Protein AF-A0A7D7VVB7-F1 (afdb_monomer_lite)

pLDDT: mean 91.41, std 10.93, range [46.09, 98.75]

Structure (mmCIF, N/CA/C/O backbone):
data_AF-A0A7D7VVB7-F1
#
_entry.id   AF-A0A7D7VVB7-F1
#
loop_
_atom_site.group_PDB
_atom_site.id
_atom_site.type_symbol
_atom_site.label_atom_id
_atom_site.label_alt_id
_atom_site.label_comp_id
_atom_site.label_asym_id
_atom_site.label_entity_id
_atom_site.label_seq_id
_atom_site.pdbx_PDB_ins_code
_atom_site.Cartn_x
_atom_site.Cartn_y
_atom_site.Cartn_z
_atom_site.occupancy
_atom_site.B_iso_or_equiv
_atom_site.auth_seq_id
_atom_site.auth_comp_id
_atom_site.auth_asym_id
_atom_site.auth_atom_id
_atom_site.pdbx_PDB_model_num
ATOM 1 N N . MET A 1 1 ? -3.745 8.005 36.962 1.00 53.28 1 MET A N 1
ATOM 2 C CA . MET A 1 1 ? -2.616 7.339 36.258 1.00 53.28 1 MET A CA 1
ATOM 3 C C . MET A 1 1 ? -3.064 6.258 35.259 1.00 53.28 1 MET A C 1
ATOM 5 O O . MET A 1 1 ? -2.222 5.737 34.542 1.00 53.28 1 MET A O 1
ATOM 9 N N . THR A 1 2 ? -4.359 5.942 35.154 1.00 59.28 2 THR A N 1
ATOM 10 C CA . THR A 1 2 ? -4.907 4.835 34.345 1.00 59.28 2 THR A CA 1
ATOM 11 C C . THR A 1 2 ? -5.257 5.219 32.898 1.00 59.28 2 THR A C 1
ATOM 13 O O . THR A 1 2 ? -4.914 4.472 31.986 1.00 59.28 2 THR A O 1
ATOM 16 N N . GLU A 1 3 ? -5.827 6.404 32.654 1.00 59.34 3 GLU A N 1
ATOM 17 C CA . GLU A 1 3 ? -6.207 6.866 31.299 1.00 59.34 3 GLU A CA 1
ATOM 18 C C . GLU A 1 3 ? -5.008 7.004 30.350 1.00 59.34 3 GLU A C 1
ATOM 20 O O . GLU A 1 3 ? -5.042 6.532 29.216 1.00 59.34 3 GLU A O 1
ATOM 25 N N . ASN A 1 4 ? -3.896 7.570 30.830 1.00 61.56 4 ASN A N 1
ATOM 26 C CA . ASN A 1 4 ? -2.711 7.800 29.997 1.00 61.56 4 ASN A CA 1
ATOM 27 C C . ASN A 1 4 ? -2.008 6.486 29.587 1.00 61.56 4 ASN A C 1
ATOM 29 O O . ASN A 1 4 ? -1.392 6.398 28.527 1.00 61.56 4 ASN A O 1
ATOM 33 N N . SER A 1 5 ? -2.133 5.439 30.412 1.00 65.69 5 SER A N 1
ATOM 34 C CA . SER A 1 5 ? -1.621 4.098 30.101 1.00 65.69 5 SER A CA 1
ATOM 35 C C . SER A 1 5 ? -2.517 3.377 29.086 1.00 65.69 5 SER A C 1
ATOM 37 O O . SER A 1 5 ? -2.023 2.750 28.145 1.00 65.69 5 SER A O 1
ATOM 39 N N . HIS A 1 6 ? -3.839 3.531 29.213 1.00 68.94 6 HIS A N 1
ATOM 40 C CA . HIS A 1 6 ? -4.804 2.934 28.291 1.00 68.94 6 HIS A CA 1
ATOM 41 C C . HIS A 1 6 ? -4.711 3.547 26.883 1.00 68.94 6 HIS A C 1
ATOM 43 O O . HIS A 1 6 ? -4.604 2.810 25.902 1.00 68.94 6 HIS A O 1
ATOM 49 N N . HIS A 1 7 ? -4.604 4.879 26.775 1.00 67.56 7 HIS A N 1
ATOM 50 C CA . HIS A 1 7 ? -4.405 5.568 25.491 1.00 67.56 7 HIS A CA 1
ATOM 51 C C . HIS A 1 7 ? -3.078 5.218 24.807 1.00 67.56 7 HIS A C 1
ATOM 53 O O . HIS A 1 7 ? -3.012 5.090 23.582 1.00 67.56 7 HIS A O 1
ATOM 59 N N . LYS A 1 8 ? -2.010 5.026 25.584 1.00 73.38 8 LYS A N 1
ATOM 60 C CA . LYS A 1 8 ? -0.734 4.556 25.039 1.00 73.38 8 LYS A CA 1
ATOM 61 C C . LYS A 1 8 ? -0.852 3.124 24.506 1.00 73.38 8 LYS A C 1
ATOM 63 O O . LYS A 1 8 ? -0.312 2.820 23.450 1.00 73.38 8 LYS A O 1
ATOM 68 N N . THR A 1 9 ? -1.609 2.272 25.194 1.00 84.38 9 THR A N 1
ATOM 69 C CA . THR A 1 9 ? -1.797 0.864 24.817 1.00 84.38 9 THR A CA 1
ATOM 70 C C . THR A 1 9 ? -2.632 0.707 23.543 1.00 84.38 9 THR A C 1
ATOM 72 O O . THR A 1 9 ? -2.263 -0.083 22.672 1.00 84.38 9 THR A O 1
ATOM 75 N N . ILE A 1 10 ? -3.714 1.483 23.382 1.00 90.50 10 ILE A N 1
ATOM 76 C CA . ILE A 1 10 ? -4.514 1.458 22.146 1.00 90.50 10 ILE A CA 1
ATOM 77 C C . ILE A 1 10 ? -3.705 1.980 20.955 1.00 90.50 10 ILE A C 1
ATOM 79 O O . ILE A 1 10 ? -3.653 1.313 19.931 1.00 90.50 10 ILE A O 1
ATOM 83 N N . THR A 1 11 ? -2.977 3.088 21.119 1.00 92.25 11 THR A N 1
ATOM 84 C CA . THR A 1 11 ? -2.140 3.676 20.058 1.00 92.25 11 THR A CA 1
ATOM 85 C C . THR A 1 11 ? -1.122 2.666 19.516 1.00 92.25 11 THR A C 1
ATOM 87 O O . THR A 1 11 ? -1.020 2.460 18.309 1.00 92.25 11 THR A O 1
ATOM 90 N N . GLU A 1 12 ? -0.378 1.990 20.399 1.00 94.94 12 GLU A N 1
ATOM 91 C CA . GLU A 1 12 ? 0.604 0.983 19.970 1.00 94.94 12 GLU A CA 1
ATOM 92 C C . GLU A 1 12 ? -0.057 -0.251 19.342 1.00 94.94 12 GLU A C 1
ATOM 94 O O . GLU A 1 12 ? 0.468 -0.812 18.378 1.00 94.94 12 GLU A O 1
ATOM 99 N N . THR A 1 13 ? -1.242 -0.638 19.827 1.00 96.69 13 THR A N 1
ATOM 100 C CA . THR A 1 13 ? -2.033 -1.713 19.212 1.00 96.69 13 THR A CA 1
ATOM 101 C C . THR A 1 13 ? -2.423 -1.341 17.782 1.00 96.69 13 THR A C 1
ATOM 103 O O . THR A 1 13 ? -2.144 -2.106 16.865 1.00 96.69 13 THR A O 1
ATOM 106 N N . LEU A 1 14 ? -2.972 -0.145 17.556 1.00 97.88 14 LEU A N 1
ATOM 107 C CA . LEU A 1 14 ? -3.403 0.302 16.227 1.00 97.88 14 LEU A CA 1
ATOM 108 C C . LEU A 1 14 ? -2.236 0.442 15.240 1.00 97.88 14 LEU A C 1
ATOM 110 O O . LEU A 1 14 ? -2.396 0.112 14.067 1.00 97.88 14 LEU A O 1
ATOM 114 N N . LYS A 1 15 ? -1.043 0.852 15.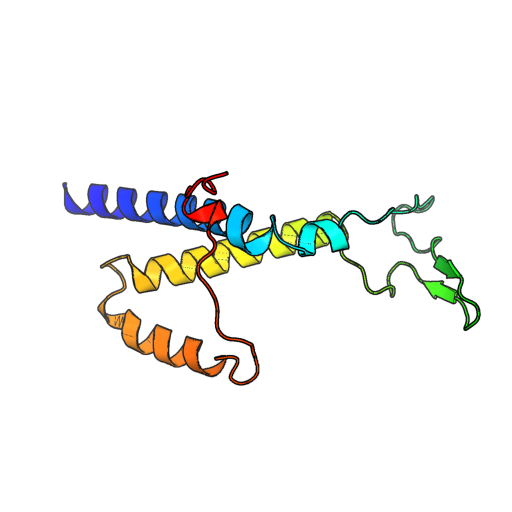695 1.00 98.06 15 LYS A N 1
ATOM 115 C CA . LYS A 1 15 ? 0.170 0.832 14.854 1.00 98.06 15 LYS A CA 1
ATOM 116 C C . LYS A 1 15 ? 0.513 -0.581 14.388 1.00 98.06 15 LYS A C 1
ATOM 118 O O . LYS A 1 15 ? 0.804 -0.790 13.211 1.00 98.06 15 LYS A O 1
ATOM 123 N N . ARG A 1 16 ? 0.486 -1.554 15.304 1.00 97.94 16 ARG A N 1
ATOM 124 C CA . ARG A 1 16 ? 0.755 -2.960 14.978 1.00 97.94 16 ARG A CA 1
ATOM 125 C C . ARG A 1 16 ? -0.289 -3.513 14.011 1.00 97.94 16 ARG A C 1
ATOM 127 O O . ARG A 1 16 ? 0.080 -4.192 13.053 1.00 97.94 16 ARG A O 1
ATOM 134 N N . GLU A 1 17 ? -1.564 -3.206 14.232 1.00 98.00 17 GLU A N 1
ATOM 135 C CA . GLU A 1 1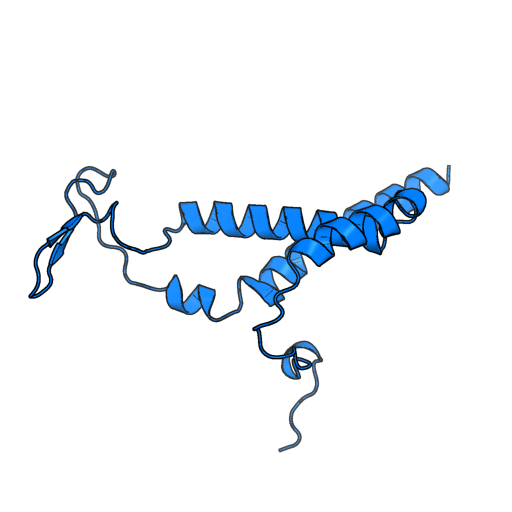7 ? -2.634 -3.629 13.327 1.00 98.00 17 GLU A CA 1
ATOM 136 C C . GLU A 1 17 ? -2.474 -2.996 11.939 1.00 98.00 17 GLU A C 1
ATOM 138 O O . GLU A 1 17 ? -2.575 -3.705 10.944 1.00 98.00 17 GLU A O 1
ATOM 143 N N . ALA A 1 18 ? -2.099 -1.715 11.838 1.00 98.62 18 ALA A N 1
ATOM 144 C CA . ALA A 1 18 ? -1.848 -1.067 10.549 1.00 98.62 18 ALA A CA 1
ATOM 145 C C . ALA A 1 18 ? -0.724 -1.746 9.754 1.00 98.62 18 ALA A C 1
ATOM 147 O O . ALA A 1 18 ? -0.869 -1.983 8.557 1.00 98.62 18 ALA A O 1
ATOM 148 N N . LEU A 1 19 ? 0.382 -2.099 10.419 1.00 98.50 19 LEU A N 1
ATOM 149 C CA . LEU A 1 19 ? 1.480 -2.844 9.794 1.00 98.50 19 LEU A CA 1
ATOM 150 C C . LEU A 1 19 ? 1.027 -4.238 9.346 1.00 98.50 19 LEU A C 1
ATOM 152 O O . LEU A 1 19 ? 1.352 -4.673 8.243 1.00 98.50 19 LEU A O 1
ATOM 156 N N . THR A 1 20 ? 0.240 -4.920 10.178 1.00 97.69 20 THR A N 1
ATOM 157 C CA . THR A 1 20 ? -0.293 -6.253 9.872 1.00 97.69 20 THR A CA 1
ATOM 158 C C . THR A 1 20 ? -1.250 -6.200 8.682 1.00 97.69 20 THR A C 1
ATOM 160 O O . THR A 1 20 ? -1.143 -7.023 7.773 1.00 97.69 20 THR A O 1
ATOM 163 N N . MET A 1 21 ? -2.136 -5.206 8.630 1.00 98.12 21 MET A N 1
ATOM 164 C CA . MET A 1 21 ? -3.039 -4.968 7.504 1.00 98.12 21 MET A CA 1
ATOM 165 C C . MET A 1 21 ? -2.282 -4.569 6.235 1.00 98.12 21 MET A C 1
ATOM 167 O O . MET A 1 21 ? -2.613 -5.064 5.166 1.00 98.12 21 MET A O 1
ATOM 171 N N . ALA A 1 22 ? -1.247 -3.728 6.324 1.00 98.25 22 ALA A N 1
ATOM 172 C CA . ALA A 1 22 ? -0.436 -3.360 5.162 1.00 98.25 22 ALA A CA 1
ATOM 173 C C . ALA A 1 22 ? 0.209 -4.598 4.524 1.00 98.25 22 ALA A C 1
ATOM 175 O O . ALA A 1 22 ? 0.204 -4.744 3.303 1.00 98.25 22 ALA A O 1
ATOM 176 N N . VAL A 1 23 ? 0.711 -5.525 5.345 1.00 96.69 23 VAL A N 1
ATOM 177 C CA . VAL A 1 23 ? 1.269 -6.783 4.842 1.00 96.69 23 VAL A CA 1
ATOM 178 C C . VAL A 1 23 ? 0.177 -7.681 4.258 1.00 96.69 23 VAL A C 1
ATOM 180 O O . VAL A 1 23 ? 0.284 -8.086 3.108 1.00 96.69 23 VAL A O 1
ATOM 183 N N . ASN A 1 24 ? -0.883 -7.980 5.011 1.00 95.94 24 ASN A N 1
ATOM 184 C CA . ASN A 1 24 ? -1.873 -8.981 4.599 1.00 95.94 24 ASN A CA 1
ATOM 185 C C . ASN A 1 24 ? -2.816 -8.498 3.490 1.00 95.94 24 ASN A C 1
ATOM 187 O O . ASN A 1 24 ? -3.160 -9.273 2.608 1.00 95.94 24 ASN A O 1
ATOM 191 N N . CYS A 1 25 ? -3.230 -7.232 3.526 1.00 96.69 25 CYS A N 1
ATOM 192 C CA . CYS A 1 25 ? -4.260 -6.696 2.634 1.00 96.69 25 CYS A CA 1
ATOM 193 C C . CYS A 1 25 ? -3.690 -5.928 1.437 1.00 96.69 25 CYS A C 1
ATOM 195 O O . CYS A 1 25 ? -4.447 -5.599 0.529 1.00 96.69 25 CYS A O 1
ATOM 197 N N . VAL A 1 26 ? -2.393 -5.597 1.442 1.00 96.56 26 VAL A N 1
ATOM 198 C CA . VAL A 1 26 ? -1.761 -4.858 0.339 1.00 96.56 26 VAL A CA 1
ATOM 199 C C . VAL A 1 26 ? -0.539 -5.590 -0.186 1.00 96.56 26 VAL A C 1
ATOM 201 O O . VAL A 1 26 ? -0.546 -5.982 -1.346 1.00 96.56 26 VAL A O 1
ATOM 204 N N . ARG A 1 27 ? 0.492 -5.820 0.634 1.00 95.06 27 ARG A N 1
ATOM 205 C CA . ARG A 1 27 ? 1.738 -6.441 0.159 1.00 95.06 27 ARG A CA 1
ATOM 206 C C . ARG A 1 27 ? 1.522 -7.868 -0.347 1.00 95.06 27 ARG A C 1
ATOM 208 O O . ARG A 1 27 ? 1.962 -8.182 -1.443 1.00 95.06 27 ARG A O 1
ATOM 215 N N . ASN A 1 28 ? 0.797 -8.690 0.407 1.00 94.25 28 ASN A N 1
ATOM 216 C CA . ASN A 1 28 ? 0.486 -10.084 0.076 1.00 94.25 28 ASN A CA 1
ATOM 217 C C . ASN A 1 28 ? -0.706 -10.193 -0.889 1.00 94.25 28 ASN A C 1
ATOM 219 O O . ASN A 1 28 ? -1.609 -11.007 -0.705 1.00 94.25 28 ASN A O 1
ATOM 223 N N . THR A 1 29 ? -0.722 -9.344 -1.910 1.00 94.62 29 THR A N 1
ATOM 224 C CA . THR A 1 29 ? -1.696 -9.380 -3.003 1.00 94.62 29 THR A CA 1
ATOM 225 C C . THR A 1 29 ? -0.954 -9.505 -4.332 1.00 94.62 29 THR A C 1
ATOM 227 O O . THR A 1 29 ? 0.271 -9.629 -4.359 1.00 94.62 29 THR A O 1
ATOM 230 N N . VAL A 1 30 ? -1.674 -9.403 -5.451 1.00 93.75 30 VAL A N 1
ATOM 231 C CA . VAL A 1 30 ? -1.102 -9.412 -6.811 1.00 93.75 30 VAL A CA 1
ATOM 232 C C . VAL A 1 30 ? 0.007 -8.370 -7.036 1.00 93.75 30 VAL A C 1
ATOM 234 O O . VAL A 1 30 ? 0.779 -8.492 -7.982 1.00 93.75 30 VAL A O 1
ATOM 237 N N . ILE A 1 31 ? 0.130 -7.353 -6.172 1.00 94.62 31 ILE A N 1
ATOM 238 C CA . ILE A 1 31 ? 1.226 -6.379 -6.243 1.00 94.62 31 ILE A CA 1
ATOM 239 C C . ILE A 1 31 ? 2.607 -7.023 -6.041 1.00 94.62 31 ILE A C 1
ATOM 241 O O . ILE A 1 31 ? 3.581 -6.534 -6.611 1.00 94.62 31 ILE A O 1
ATOM 245 N N . GLU A 1 32 ? 2.707 -8.108 -5.261 1.00 92.12 32 GLU A N 1
ATOM 246 C CA . GLU A 1 32 ? 3.959 -8.859 -5.109 1.00 92.12 32 GLU A CA 1
ATOM 247 C C . GLU A 1 32 ? 4.369 -9.468 -6.449 1.00 92.12 32 GLU A C 1
ATOM 249 O O . GLU A 1 32 ? 5.515 -9.313 -6.861 1.00 92.12 32 GLU A O 1
ATOM 254 N N . ASP A 1 33 ? 3.421 -10.073 -7.168 1.00 92.00 33 ASP A N 1
ATOM 255 C CA . ASP A 1 33 ? 3.673 -10.700 -8.467 1.00 92.00 33 ASP A CA 1
ATOM 256 C C . ASP A 1 33 ? 4.103 -9.664 -9.512 1.00 92.00 33 ASP A C 1
ATOM 258 O O . ASP A 1 33 ? 5.029 -9.901 -10.289 1.00 92.00 33 ASP A O 1
ATOM 262 N N . TYR A 1 34 ? 3.483 -8.480 -9.502 1.00 90.88 34 TYR A N 1
ATOM 263 C CA . TYR A 1 34 ? 3.876 -7.373 -10.380 1.00 90.88 34 TYR A CA 1
ATOM 264 C C . TYR A 1 34 ? 5.267 -6.820 -10.045 1.00 90.88 34 TYR A C 1
ATOM 266 O O . TYR A 1 34 ? 5.986 -6.363 -10.933 1.00 90.88 34 TYR A O 1
ATOM 274 N N . HIS A 1 35 ? 5.659 -6.873 -8.773 1.00 90.62 35 HIS A N 1
ATOM 275 C CA . HIS A 1 35 ? 6.961 -6.419 -8.295 1.00 90.62 35 HIS A CA 1
ATOM 276 C C . HIS A 1 35 ? 8.069 -7.474 -8.452 1.00 90.62 35 HIS A C 1
ATOM 278 O O . HIS A 1 35 ? 9.235 -7.114 -8.577 1.00 90.62 35 HIS A O 1
ATOM 284 N N . ALA A 1 36 ? 7.733 -8.765 -8.508 1.00 87.44 36 ALA A N 1
ATOM 285 C CA . ALA A 1 36 ? 8.672 -9.889 -8.611 1.00 87.44 36 ALA A CA 1
ATOM 286 C C . ALA A 1 36 ? 9.369 -10.029 -9.987 1.00 87.44 36 ALA A C 1
ATOM 288 O O . ALA A 1 36 ? 9.995 -11.053 -10.281 1.00 87.44 36 ALA A O 1
ATOM 289 N N . GLY A 1 37 ? 9.274 -9.014 -10.850 1.00 83.69 37 GLY A N 1
ATOM 290 C CA . GLY A 1 37 ? 9.943 -8.977 -12.147 1.00 83.69 37 GLY A CA 1
ATOM 291 C C . GLY A 1 37 ? 11.474 -9.000 -12.045 1.00 83.69 37 GLY A C 1
ATOM 292 O O . GLY A 1 37 ? 12.074 -8.684 -11.019 1.00 83.69 37 GLY A O 1
ATOM 293 N N . ARG A 1 38 ? 12.147 -9.360 -13.145 1.00 86.19 38 ARG A N 1
ATOM 294 C CA . ARG A 1 38 ? 13.617 -9.304 -13.214 1.00 86.19 38 ARG A CA 1
ATOM 295 C C . ARG A 1 38 ? 14.083 -7.857 -13.342 1.00 86.19 38 ARG A C 1
ATOM 297 O O . ARG A 1 38 ? 13.735 -7.183 -14.309 1.00 86.19 38 ARG A O 1
ATOM 304 N N . VAL A 1 39 ? 14.933 -7.425 -12.416 1.00 89.19 39 VAL A N 1
ATOM 305 C CA . VAL A 1 39 ? 15.595 -6.117 -12.464 1.00 89.19 39 VAL A CA 1
ATOM 306 C C . VAL A 1 39 ? 16.977 -6.283 -13.120 1.00 89.19 39 VAL A C 1
ATOM 308 O O . VAL A 1 39 ? 17.764 -7.117 -12.667 1.00 89.19 39 VAL A O 1
ATOM 311 N N . PRO A 1 40 ? 17.285 -5.556 -14.209 1.00 92.38 40 PRO A N 1
ATOM 312 C CA . PRO A 1 40 ? 18.593 -5.588 -14.856 1.00 92.38 40 PRO A CA 1
ATOM 313 C C . PRO A 1 40 ? 19.666 -4.951 -13.965 1.00 92.38 40 PRO A C 1
ATOM 315 O O . PRO A 1 40 ? 19.367 -4.196 -13.047 1.00 92.38 40 PRO A O 1
ATOM 318 N N . GLN A 1 41 ? 20.935 -5.222 -14.258 1.00 92.88 41 GLN A N 1
ATOM 319 C CA . GLN A 1 41 ? 22.047 -4.515 -13.625 1.00 92.88 41 GLN A CA 1
ATOM 320 C C . GLN A 1 41 ? 22.411 -3.272 -14.443 1.00 92.88 41 GLN A C 1
ATOM 322 O O . GLN A 1 41 ? 22.421 -3.318 -15.671 1.00 92.88 41 GLN A O 1
ATOM 327 N N . SER A 1 42 ? 22.740 -2.185 -13.749 1.00 94.94 42 SER A N 1
ATOM 328 C CA . SER A 1 42 ? 23.267 -0.950 -14.333 1.00 94.94 42 SER A CA 1
ATOM 329 C C . SER A 1 42 ? 24.745 -0.810 -13.982 1.00 94.94 42 SER A C 1
ATOM 331 O O . SER A 1 42 ? 25.140 -1.053 -12.839 1.00 94.94 42 SER A O 1
ATOM 333 N N . LYS A 1 43 ? 25.571 -0.411 -14.953 1.00 96.50 43 LYS A N 1
ATOM 334 C CA . LYS A 1 43 ? 26.992 -0.121 -14.733 1.00 96.50 43 LYS A CA 1
ATOM 335 C C . LYS A 1 43 ? 27.191 1.257 -14.102 1.00 96.50 43 LYS A C 1
ATOM 337 O O . LYS A 1 43 ? 28.142 1.435 -13.345 1.00 96.50 43 LYS A O 1
ATOM 342 N N . THR A 1 44 ? 26.326 2.221 -14.411 1.00 96.56 44 THR A N 1
ATOM 343 C CA . THR A 1 44 ? 26.360 3.576 -13.830 1.00 96.56 44 THR A CA 1
ATOM 344 C C . THR A 1 44 ? 25.710 3.638 -12.447 1.00 96.56 44 THR A C 1
ATOM 346 O O . THR A 1 44 ? 26.020 4.530 -11.663 1.00 96.56 44 THR A O 1
ATOM 349 N N . GLY A 1 45 ? 24.823 2.691 -12.133 1.00 92.75 45 GLY A N 1
ATOM 350 C CA . GLY A 1 45 ? 24.076 2.609 -10.874 1.00 92.75 45 GLY A CA 1
ATOM 351 C C . GLY A 1 45 ? 22.807 3.468 -10.842 1.00 92.75 45 GLY A C 1
ATOM 352 O O . GLY A 1 45 ? 21.916 3.198 -10.042 1.00 92.75 45 GLY A O 1
ATOM 353 N N . ASP A 1 46 ? 22.690 4.452 -11.736 1.00 93.12 46 ASP A N 1
ATOM 354 C CA . ASP A 1 46 ? 21.503 5.301 -11.922 1.00 93.12 46 ASP A CA 1
ATOM 355 C C . ASP A 1 46 ? 20.569 4.804 -13.041 1.00 93.12 46 ASP A C 1
ATOM 357 O O . ASP A 1 46 ? 19.557 5.441 -13.346 1.00 93.12 46 ASP A O 1
ATOM 361 N N . TYR A 1 47 ? 20.908 3.660 -13.649 1.00 94.38 47 TYR A N 1
ATOM 362 C CA . TYR A 1 47 ? 20.156 3.008 -14.720 1.00 94.38 47 TYR A CA 1
ATOM 363 C C . TYR A 1 47 ? 19.974 3.847 -15.993 1.00 94.38 47 TYR A C 1
ATOM 365 O O . TYR A 1 47 ? 19.183 3.476 -16.862 1.00 94.38 47 TYR A O 1
ATOM 373 N N . SER A 1 48 ? 20.732 4.935 -16.158 1.00 95.94 48 SER A N 1
ATOM 374 C CA . SER A 1 48 ? 20.764 5.703 -17.410 1.00 95.94 48 SER A CA 1
ATOM 375 C C . SER A 1 48 ? 21.320 4.894 -18.592 1.00 95.94 48 SER A C 1
ATOM 377 O O . SER A 1 48 ? 21.046 5.216 -19.746 1.00 95.94 48 SER A O 1
ATOM 379 N N . ASP A 1 49 ? 22.054 3.813 -18.313 1.00 96.81 49 ASP A N 1
ATOM 380 C CA . ASP A 1 49 ? 22.616 2.872 -19.285 1.00 96.81 49 ASP A CA 1
ATOM 381 C C . ASP A 1 49 ? 21.722 1.649 -19.574 1.00 96.81 49 ASP A C 1
ATOM 383 O O . ASP A 1 49 ? 22.113 0.762 -20.336 1.00 96.81 49 ASP A O 1
ATOM 387 N N . VAL A 1 50 ? 20.516 1.594 -18.999 1.00 97.25 50 VAL A N 1
ATOM 388 C CA . VAL A 1 50 ? 19.579 0.474 -19.147 1.00 97.25 50 VAL A CA 1
ATOM 389 C C . VAL A 1 50 ? 18.351 0.896 -19.953 1.00 97.25 50 VAL A C 1
ATOM 391 O O . VAL A 1 50 ? 17.766 1.959 -19.743 1.00 97.25 50 VAL A O 1
ATOM 394 N N . LYS A 1 51 ? 17.906 0.016 -20.854 1.00 97.25 51 LYS A N 1
ATOM 395 C CA . LYS A 1 51 ? 16.693 0.200 -21.657 1.00 97.25 51 LYS A CA 1
ATOM 396 C C . LYS A 1 51 ? 15.972 -1.116 -21.923 1.00 97.25 51 LYS A C 1
ATOM 398 O O . LYS A 1 51 ? 16.591 -2.179 -21.951 1.00 97.25 51 LYS A O 1
ATOM 403 N N . VAL A 1 52 ? 14.669 -1.026 -22.165 1.00 96.69 52 VAL A N 1
ATOM 404 C CA . VAL A 1 52 ? 13.859 -2.114 -22.721 1.00 96.69 52 VAL A CA 1
ATOM 405 C C . VAL A 1 52 ? 13.768 -1.918 -24.228 1.00 96.69 52 VAL A C 1
ATOM 407 O O . VAL A 1 52 ? 13.433 -0.831 -24.693 1.00 96.69 52 VAL A O 1
ATOM 410 N N . VAL A 1 53 ? 14.062 -2.968 -24.992 1.00 97.62 53 VAL A N 1
ATOM 411 C CA . VAL A 1 53 ? 13.939 -2.961 -26.454 1.00 97.62 53 VAL A CA 1
ATOM 412 C C . VAL A 1 53 ? 12.669 -3.704 -26.839 1.00 97.62 53 VAL A C 1
ATOM 414 O O . VAL A 1 53 ? 12.467 -4.853 -26.447 1.00 97.62 53 VAL A O 1
ATOM 417 N N . THR A 1 54 ? 11.819 -3.048 -27.619 1.00 96.94 54 THR A N 1
ATOM 418 C CA . THR A 1 54 ? 10.582 -3.615 -28.158 1.00 96.94 54 THR A CA 1
ATOM 419 C C . THR A 1 54 ? 10.578 -3.494 -29.685 1.00 96.94 54 THR A C 1
ATOM 421 O O . THR A 1 54 ? 11.341 -2.696 -30.235 1.00 96.94 54 THR A O 1
ATOM 424 N N . PRO A 1 55 ? 9.686 -4.203 -30.400 1.00 98.31 55 PRO A N 1
ATOM 425 C CA . PRO A 1 55 ? 9.487 -3.976 -31.834 1.00 98.31 55 PRO A CA 1
ATOM 426 C C . PRO A 1 55 ? 9.055 -2.546 -32.203 1.00 98.31 55 PRO A C 1
ATOM 428 O O . PRO A 1 55 ? 9.169 -2.163 -33.363 1.00 98.31 55 PRO A O 1
ATOM 431 N N . TYR A 1 56 ? 8.565 -1.760 -31.239 1.00 97.50 56 TYR A N 1
ATOM 432 C CA . TYR A 1 56 ? 8.091 -0.388 -31.441 1.00 97.50 56 TYR A CA 1
ATOM 433 C C . TYR A 1 56 ? 9.123 0.678 -31.046 1.00 97.50 56 TYR A C 1
ATOM 435 O O . TYR A 1 56 ? 8.839 1.867 -31.155 1.00 97.50 56 TYR A O 1
ATOM 443 N N . GLY A 1 57 ? 10.312 0.268 -30.593 1.00 97.50 57 GLY A N 1
ATOM 444 C CA . GLY A 1 57 ? 11.378 1.168 -30.164 1.00 97.50 57 GLY A CA 1
ATOM 445 C C . GLY A 1 57 ? 11.938 0.831 -28.786 1.00 97.50 57 GLY A C 1
ATOM 446 O O . GLY A 1 57 ? 11.628 -0.205 -28.186 1.00 97.50 57 GLY A O 1
ATOM 447 N N . GLU A 1 58 ? 12.793 1.725 -28.305 1.00 98.06 58 GLU A N 1
ATOM 448 C CA . GLU A 1 58 ? 13.481 1.614 -27.022 1.00 98.06 58 GLU A CA 1
ATOM 449 C C . GLU A 1 58 ? 12.789 2.478 -25.966 1.00 98.06 58 GLU A C 1
ATOM 451 O O . GLU A 1 58 ? 12.349 3.587 -26.260 1.00 98.06 58 GLU A O 1
ATOM 456 N N . ILE A 1 59 ? 12.719 1.976 -24.735 1.00 97.75 59 ILE A N 1
ATOM 457 C CA . ILE A 1 59 ? 12.189 2.700 -23.576 1.00 97.75 59 ILE A CA 1
ATOM 458 C C . ILE A 1 59 ? 13.296 2.750 -22.528 1.00 97.75 59 ILE A C 1
ATOM 460 O O . ILE A 1 59 ? 13.826 1.701 -22.142 1.00 97.75 59 ILE A O 1
ATOM 464 N N . ALA A 1 60 ? 13.660 3.945 -22.065 1.00 96.88 60 ALA A N 1
ATOM 465 C CA . ALA A 1 60 ? 14.640 4.092 -20.995 1.00 96.88 60 ALA A CA 1
ATOM 466 C C . ALA A 1 60 ? 14.134 3.413 -19.713 1.00 96.88 60 ALA A C 1
ATOM 468 O O . ALA A 1 60 ? 12.955 3.504 -19.371 1.00 96.88 60 ALA A O 1
ATOM 469 N N . TRP A 1 61 ? 15.016 2.750 -18.961 1.00 94.94 61 TRP A N 1
ATOM 470 C CA . TRP A 1 61 ? 14.615 2.027 -17.746 1.00 94.94 61 TRP A CA 1
ATOM 471 C C . TRP A 1 61 ? 13.944 2.915 -16.688 1.00 94.94 61 TRP A C 1
ATOM 473 O O . TRP A 1 61 ? 13.107 2.441 -15.918 1.00 94.94 61 TRP A O 1
ATOM 483 N N . ASN A 1 62 ? 14.305 4.198 -16.654 1.00 92.69 62 ASN A N 1
ATOM 484 C CA . ASN A 1 62 ? 13.747 5.191 -15.733 1.00 92.69 62 ASN A CA 1
ATOM 485 C C . ASN A 1 62 ? 12.395 5.76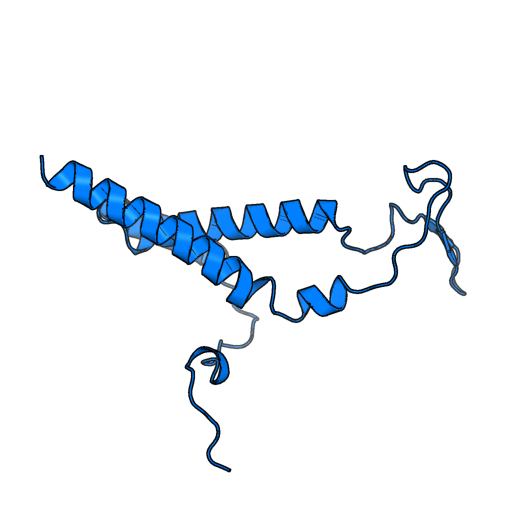4 -16.192 1.00 92.69 62 ASN A C 1
ATOM 487 O O . ASN A 1 62 ? 11.730 6.434 -15.412 1.00 92.69 62 ASN A O 1
ATOM 491 N N . GLU A 1 63 ? 11.979 5.476 -17.425 1.00 94.56 63 GLU A N 1
ATOM 492 C CA . GLU A 1 63 ? 10.671 5.849 -17.983 1.00 94.56 63 GLU A CA 1
ATOM 493 C C . GLU A 1 63 ? 9.734 4.638 -18.109 1.00 94.56 63 GLU A C 1
ATOM 495 O O . GLU A 1 63 ? 8.552 4.775 -18.425 1.00 94.56 63 GLU A O 1
ATOM 500 N N . LEU A 1 64 ? 10.255 3.432 -17.867 1.00 94.19 64 LEU A N 1
ATOM 501 C CA . LEU A 1 64 ? 9.482 2.201 -17.895 1.00 94.19 64 LEU A CA 1
ATOM 502 C C . LEU A 1 64 ? 8.448 2.198 -16.761 1.00 94.19 64 LEU A C 1
ATOM 504 O O . LEU A 1 64 ? 8.766 2.513 -15.616 1.00 94.19 64 LEU A O 1
ATOM 508 N N . SER A 1 65 ? 7.221 1.762 -17.053 1.00 92.25 65 SER A N 1
ATOM 509 C CA . SER A 1 65 ? 6.211 1.518 -16.021 1.00 92.25 65 SER A CA 1
ATOM 510 C C . SER A 1 65 ? 6.603 0.291 -15.188 1.00 92.25 65 SER A C 1
ATOM 512 O O . SER A 1 65 ? 6.404 -0.851 -15.599 1.00 92.25 65 SER A O 1
ATOM 514 N N . ARG A 1 66 ? 7.230 0.536 -14.035 1.00 90.75 66 ARG A N 1
ATOM 515 C CA . ARG A 1 66 ? 7.700 -0.474 -13.078 1.00 90.75 66 ARG A CA 1
ATOM 516 C C . ARG A 1 66 ? 7.655 0.084 -11.657 1.00 90.75 66 ARG A C 1
ATOM 518 O O . ARG A 1 66 ? 7.515 1.287 -11.467 1.00 90.75 66 ARG A O 1
ATOM 525 N N . ILE A 1 67 ? 7.852 -0.786 -10.672 1.00 92.12 67 ILE A N 1
ATOM 526 C CA . ILE A 1 67 ? 8.059 -0.403 -9.274 1.00 92.12 67 ILE A CA 1
ATOM 527 C C . ILE A 1 67 ? 9.378 -1.035 -8.826 1.00 92.12 67 ILE A C 1
ATOM 529 O O . ILE A 1 67 ? 9.510 -2.254 -8.854 1.00 92.12 67 ILE A O 1
ATOM 533 N N . SER A 1 68 ? 10.370 -0.224 -8.467 1.00 89.75 68 SER A N 1
ATOM 534 C CA . SER A 1 68 ? 11.619 -0.698 -7.852 1.00 89.75 68 SER A CA 1
ATOM 535 C C . SER A 1 68 ? 11.443 -1.035 -6.373 1.00 89.75 68 SER A C 1
ATOM 537 O O . SER A 1 68 ? 10.508 -0.568 -5.726 1.00 89.75 68 SER A O 1
ATOM 539 N N . ASP A 1 69 ? 12.418 -1.741 -5.797 1.00 90.88 69 ASP A N 1
ATOM 540 C CA . ASP A 1 69 ? 12.458 -2.031 -4.360 1.00 90.88 69 ASP A CA 1
ATOM 541 C C . ASP A 1 69 ? 12.372 -0.772 -3.482 1.00 90.88 69 ASP A C 1
ATOM 543 O O . ASP A 1 69 ? 11.757 -0.790 -2.414 1.00 90.88 69 ASP A O 1
ATOM 547 N N . SER A 1 70 ? 13.011 0.332 -3.886 1.00 91.69 70 SER A N 1
ATOM 548 C CA . SER A 1 70 ? 12.964 1.590 -3.133 1.00 91.69 70 SER A CA 1
ATOM 549 C C . SER A 1 70 ? 11.588 2.245 -3.224 1.00 91.69 70 SER A C 1
ATOM 551 O O . SER A 1 70 ? 11.040 2.637 -2.195 1.00 91.69 70 SER A O 1
ATOM 553 N N . GLU A 1 71 ? 11.001 2.306 -4.420 1.00 93.31 71 GLU A N 1
ATOM 554 C CA . GLU A 1 71 ? 9.639 2.816 -4.635 1.00 93.31 71 GLU A CA 1
ATOM 555 C C . GLU A 1 71 ? 8.612 1.975 -3.873 1.00 93.31 71 GLU A C 1
ATOM 557 O O . GLU A 1 71 ? 7.723 2.508 -3.213 1.00 93.31 71 GLU A O 1
ATOM 562 N N . MET A 1 72 ? 8.793 0.659 -3.862 1.00 95.44 72 MET A N 1
ATOM 563 C CA . MET A 1 72 ? 7.944 -0.272 -3.141 1.00 95.44 72 MET A CA 1
ATOM 564 C C . MET A 1 72 ? 8.024 -0.100 -1.618 1.00 95.44 72 MET A C 1
ATOM 566 O O . MET A 1 72 ? 7.013 -0.189 -0.920 1.00 95.44 72 MET A O 1
ATOM 570 N N . LYS A 1 73 ? 9.210 0.198 -1.071 1.00 95.94 73 LYS A N 1
ATOM 571 C CA . LYS A 1 73 ? 9.361 0.549 0.353 1.00 95.94 73 LYS A CA 1
ATOM 572 C C . LYS A 1 73 ? 8.613 1.835 0.701 1.00 95.94 73 LYS A C 1
ATOM 574 O O . LYS A 1 73 ? 7.957 1.880 1.741 1.00 95.94 73 LYS A O 1
ATOM 579 N N . VAL A 1 74 ? 8.695 2.853 -0.158 1.00 97.94 74 VAL A N 1
ATOM 580 C CA . VAL A 1 74 ? 7.956 4.114 0.015 1.00 97.94 74 VAL A CA 1
ATOM 581 C C . VAL A 1 74 ? 6.448 3.856 -0.040 1.00 97.94 74 VAL A C 1
ATOM 583 O 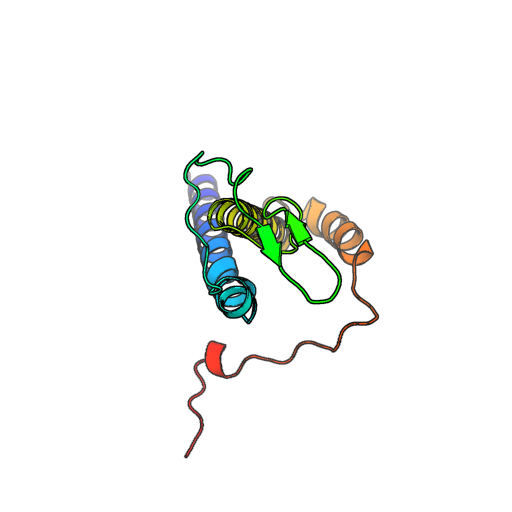O . VAL A 1 74 ? 5.733 4.270 0.871 1.00 97.94 74 VAL A O 1
ATOM 586 N N . PHE A 1 75 ? 5.986 3.087 -1.028 1.00 97.38 75 PHE A N 1
ATOM 587 C CA . PHE A 1 75 ? 4.587 2.681 -1.173 1.00 97.38 75 PHE A CA 1
ATOM 588 C C . PHE A 1 75 ? 4.059 1.953 0.074 1.00 97.38 75 PHE A C 1
ATOM 590 O O . PHE A 1 75 ? 3.060 2.373 0.657 1.00 97.38 75 PHE A O 1
ATOM 597 N N . ASN A 1 76 ? 4.755 0.911 0.546 1.00 97.50 76 ASN A N 1
ATOM 598 C CA . ASN A 1 76 ? 4.346 0.150 1.733 1.00 97.50 76 ASN A CA 1
ATOM 599 C C . ASN A 1 76 ? 4.284 1.029 2.992 1.00 97.50 76 ASN A C 1
ATOM 601 O O . ASN A 1 76 ? 3.389 0.863 3.824 1.00 97.50 76 ASN A O 1
ATOM 605 N N . LYS A 1 77 ? 5.226 1.971 3.139 1.00 98.25 77 LYS A N 1
ATOM 606 C CA . LYS A 1 77 ? 5.241 2.921 4.256 1.00 98.25 77 LYS A CA 1
ATOM 607 C C . LYS A 1 77 ? 4.032 3.854 4.207 1.00 98.25 77 LYS A C 1
ATOM 609 O O . LYS A 1 77 ? 3.356 4.011 5.221 1.00 98.25 77 LYS A O 1
ATOM 614 N N . GLU A 1 78 ? 3.732 4.425 3.045 1.00 98.69 78 GLU A N 1
ATOM 615 C CA . GLU A 1 78 ? 2.577 5.309 2.877 1.00 98.69 78 GLU A CA 1
ATOM 616 C C . GLU A 1 78 ? 1.253 4.572 3.128 1.00 98.69 78 GLU A C 1
ATOM 618 O O . GLU A 1 78 ? 0.369 5.096 3.808 1.00 98.69 78 GLU A O 1
ATOM 623 N N . VAL A 1 79 ? 1.129 3.333 2.646 1.00 98.56 79 VAL A N 1
ATOM 624 C CA . VAL A 1 79 ? -0.017 2.458 2.931 1.00 98.56 79 VAL A CA 1
ATOM 625 C C . VAL A 1 79 ? -0.178 2.242 4.435 1.00 98.56 79 VAL A C 1
ATOM 627 O O . VAL A 1 79 ? -1.272 2.444 4.960 1.00 98.56 79 VAL A O 1
ATOM 630 N N . ALA A 1 80 ? 0.893 1.871 5.143 1.00 98.56 80 ALA A N 1
ATOM 631 C CA . ALA A 1 80 ? 0.841 1.649 6.586 1.00 98.56 80 ALA A CA 1
ATOM 632 C C . ALA A 1 80 ? 0.436 2.920 7.352 1.00 98.56 80 ALA A C 1
ATOM 634 O O . ALA A 1 80 ? -0.389 2.846 8.260 1.00 98.56 80 ALA A O 1
ATOM 635 N N . ASP A 1 81 ? 0.952 4.087 6.960 1.00 98.75 81 ASP A N 1
ATOM 636 C CA . ASP A 1 81 ? 0.607 5.365 7.593 1.00 98.75 81 ASP A CA 1
ATOM 637 C C . ASP A 1 81 ? -0.854 5.760 7.343 1.00 98.75 81 ASP A C 1
ATOM 639 O O . ASP A 1 81 ? -1.546 6.227 8.255 1.00 98.75 81 ASP A O 1
ATOM 643 N N . LYS A 1 82 ? -1.365 5.521 6.130 1.00 98.38 82 LYS A N 1
ATOM 644 C CA . LYS A 1 82 ? -2.781 5.733 5.801 1.00 98.38 82 LYS A CA 1
ATOM 645 C C . LYS A 1 82 ? -3.684 4.783 6.585 1.00 98.38 82 LYS A C 1
ATOM 647 O O . LYS A 1 82 ? -4.637 5.250 7.204 1.00 98.38 82 LYS A O 1
ATOM 652 N N . LEU A 1 83 ? -3.373 3.486 6.624 1.00 98.50 83 LEU A N 1
ATOM 653 C CA . LEU A 1 83 ? -4.132 2.503 7.408 1.00 98.50 83 LEU A CA 1
ATOM 65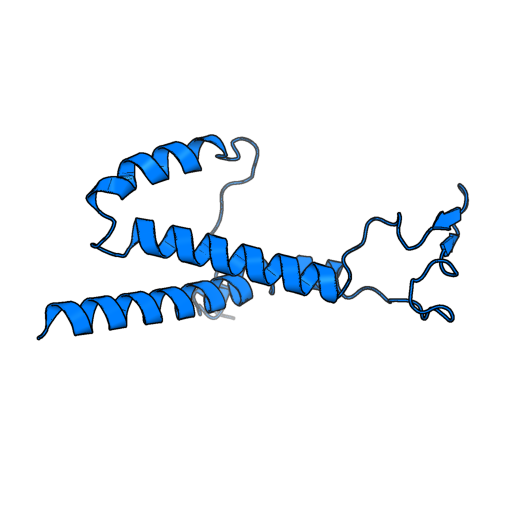4 C C . LEU A 1 83 ? -4.132 2.855 8.896 1.00 98.50 83 LEU A C 1
ATOM 656 O O . LEU A 1 83 ? -5.185 2.845 9.526 1.00 98.50 83 LEU A O 1
ATOM 660 N N . TYR A 1 84 ? -2.979 3.245 9.441 1.00 98.50 84 TYR A N 1
ATOM 661 C CA . TYR A 1 84 ? -2.868 3.698 10.823 1.00 98.50 84 TYR A CA 1
ATOM 662 C C . TYR A 1 84 ? -3.758 4.915 11.096 1.00 98.50 84 TYR A C 1
ATOM 664 O O . TYR A 1 84 ? -4.494 4.933 12.080 1.00 98.50 84 TYR A O 1
ATOM 672 N N . THR A 1 85 ? -3.765 5.892 10.187 1.00 97.94 85 THR A N 1
ATOM 673 C CA . THR A 1 85 ? -4.635 7.072 10.286 1.00 97.94 85 THR A CA 1
ATOM 674 C C . THR A 1 85 ? -6.112 6.676 10.293 1.00 97.94 85 THR A C 1
ATOM 676 O O . THR A 1 85 ? -6.862 7.143 11.146 1.00 97.94 85 THR A O 1
ATOM 679 N N . TYR A 1 86 ? -6.538 5.777 9.401 1.00 97.81 86 TYR A N 1
ATOM 680 C CA . TYR A 1 86 ? -7.912 5.266 9.404 1.00 97.81 86 TYR A CA 1
ATOM 681 C C . TYR A 1 86 ? -8.258 4.575 10.726 1.00 97.81 86 TYR A C 1
ATOM 683 O O . TYR A 1 86 ? -9.292 4.872 11.317 1.00 97.81 86 TYR A O 1
ATOM 691 N N . LEU A 1 87 ? -7.390 3.690 11.216 1.00 97.75 87 LEU A N 1
ATOM 692 C CA . LEU A 1 87 ? -7.613 2.964 12.464 1.00 97.75 87 LEU A CA 1
ATOM 693 C C . LEU A 1 87 ? -7.723 3.903 13.673 1.00 97.75 87 LEU A C 1
ATOM 695 O O . LEU A 1 87 ? -8.602 3.707 14.508 1.00 97.75 87 LEU A O 1
ATOM 699 N N . GLU A 1 88 ? -6.889 4.942 13.755 1.00 97.25 88 GLU A N 1
ATOM 700 C CA . GLU A 1 88 ? -6.967 5.958 14.813 1.00 97.25 88 GLU A CA 1
ATOM 701 C C . GLU A 1 88 ? -8.324 6.673 14.814 1.00 97.25 88 GLU A C 1
ATOM 703 O O . GLU A 1 88 ? -8.979 6.747 15.850 1.00 97.25 88 GLU A O 1
ATOM 708 N N . PHE A 1 89 ? -8.797 7.148 13.660 1.00 97.31 89 PHE A N 1
ATOM 709 C CA . PHE A 1 89 ? -10.080 7.859 13.582 1.00 97.31 89 PHE A CA 1
ATOM 710 C C . PHE A 1 89 ? -11.301 6.942 13.742 1.00 97.31 89 PHE A C 1
ATOM 712 O O . PHE A 1 89 ? -12.360 7.395 14.181 1.00 97.31 89 PHE A O 1
ATOM 719 N N . LEU A 1 90 ? -11.183 5.661 13.389 1.00 96.00 90 LEU A N 1
ATOM 720 C CA . LEU A 1 90 ? -12.278 4.702 13.518 1.00 96.00 90 LEU A CA 1
ATOM 721 C C . LEU A 1 90 ? -12.393 4.109 14.924 1.00 96.00 90 LEU A C 1
ATOM 723 O O . LEU A 1 90 ? -13.507 3.866 15.380 1.00 96.00 90 LEU A O 1
ATOM 727 N N . LEU A 1 91 ? -11.269 3.851 15.596 1.00 95.75 91 LEU A N 1
ATOM 728 C CA . LEU A 1 91 ? -11.245 2.986 16.779 1.00 95.75 91 LEU A CA 1
ATOM 729 C C . LEU A 1 91 ? -10.691 3.654 18.038 1.00 95.75 91 LEU A C 1
ATOM 731 O O . LEU A 1 91 ? -10.907 3.123 19.125 1.00 95.75 91 LEU A O 1
ATOM 735 N N . ASN A 1 92 ? -9.975 4.779 17.938 1.00 95.31 92 ASN A N 1
ATOM 736 C CA . ASN A 1 92 ? -9.440 5.449 19.120 1.00 95.31 92 ASN A CA 1
ATOM 737 C C . ASN A 1 92 ? -10.439 6.496 19.649 1.00 95.31 92 ASN A C 1
ATOM 739 O O . ASN A 1 92 ? -10.678 7.494 18.963 1.00 95.31 92 ASN A O 1
ATOM 743 N N . PRO A 1 93 ? -10.955 6.354 20.891 1.00 93.75 93 PRO A N 1
ATOM 744 C CA . PRO A 1 93 ? -11.895 7.314 21.485 1.00 93.75 93 PRO A CA 1
ATOM 745 C C . PRO A 1 93 ? -11.384 8.759 21.501 1.00 93.75 93 PRO A C 1
ATOM 747 O O . PRO A 1 93 ? -12.163 9.705 21.500 1.00 93.75 93 PRO A O 1
ATOM 750 N N . LYS A 1 94 ? -10.059 8.949 21.451 1.00 93.94 94 LYS A N 1
ATOM 751 C CA . LYS A 1 94 ? -9.421 10.266 21.321 1.00 93.94 94 LYS A CA 1
ATOM 752 C C . LYS A 1 94 ? -9.940 11.091 20.130 1.00 93.94 94 LYS A C 1
ATOM 754 O O . LYS A 1 94 ? -9.841 12.315 20.175 1.00 93.94 94 LYS A O 1
ATOM 759 N N . TYR A 1 95 ? -10.423 10.445 19.068 1.00 95.50 95 TYR A N 1
ATOM 760 C CA . TYR A 1 95 ? -10.862 11.093 17.826 1.00 95.50 95 TYR A CA 1
ATOM 761 C C . TYR A 1 95 ? -12.372 10.974 17.572 1.00 95.50 95 TYR A C 1
ATOM 763 O O . TYR A 1 95 ? -12.826 11.265 16.463 1.00 95.50 95 TYR A O 1
ATOM 771 N N . GLU A 1 96 ? -13.157 10.570 18.575 1.00 95.19 96 GLU A N 1
ATOM 772 C CA . GLU A 1 96 ? -14.604 10.346 18.450 1.00 95.19 96 GLU A CA 1
ATOM 773 C C . GLU A 1 96 ? -15.351 11.590 17.933 1.00 95.19 96 GLU A C 1
ATOM 775 O O . GLU A 1 96 ? -16.177 11.494 17.024 1.00 95.19 96 GLU A O 1
ATOM 780 N N . ASP A 1 97 ? -14.982 12.779 18.415 1.00 97.12 97 ASP A N 1
ATOM 781 C CA . ASP A 1 97 ? -15.560 14.067 18.008 1.00 97.12 97 ASP A CA 1
ATOM 782 C C . ASP A 1 97 ? -15.320 14.413 16.525 1.00 97.12 97 ASP A C 1
ATOM 784 O O . ASP A 1 97 ? -16.072 15.183 15.923 1.00 97.12 97 ASP A O 1
ATOM 788 N N . LYS A 1 98 ? -14.283 13.831 15.912 1.00 96.62 98 LYS A N 1
ATOM 789 C CA . LYS A 1 98 ? -13.859 14.099 14.527 1.00 96.62 98 LYS A CA 1
ATOM 790 C C . LYS A 1 98 ? -14.185 12.968 13.563 1.00 96.62 98 LYS A C 1
ATOM 792 O O . LYS A 1 98 ? -14.098 13.176 12.351 1.00 96.62 98 LYS A O 1
ATOM 797 N N . GLN A 1 99 ? -14.576 11.798 14.064 1.00 96.50 99 GLN A N 1
ATOM 798 C CA . GLN A 1 99 ? -14.794 10.595 13.262 1.00 96.50 99 GLN A CA 1
ATOM 799 C C . GLN A 1 99 ? -15.769 10.834 12.099 1.00 96.50 99 GLN A C 1
ATOM 801 O O . GLN A 1 99 ? -15.477 10.491 10.955 1.00 96.50 99 GLN A O 1
ATOM 806 N N . GLN A 1 100 ? -16.904 11.485 12.363 1.00 96.38 100 GLN A N 1
ATOM 807 C CA . GLN A 1 100 ? -17.918 11.755 11.337 1.00 96.38 100 GLN A CA 1
ATOM 808 C C . GLN A 1 100 ? -17.421 12.705 10.241 1.00 96.38 100 GLN A C 1
ATOM 810 O O . GLN A 1 100 ? -17.725 12.518 9.063 1.00 96.38 100 GLN A O 1
ATOM 815 N N . ALA A 1 101 ? -16.645 13.727 10.608 1.00 96.75 101 ALA A N 1
ATOM 816 C CA . ALA A 1 101 ? -16.053 14.641 9.636 1.00 96.75 101 ALA A CA 1
ATOM 817 C C . ALA A 1 101 ? -14.999 13.926 8.777 1.00 96.75 101 ALA A C 1
ATOM 819 O O . ALA A 1 101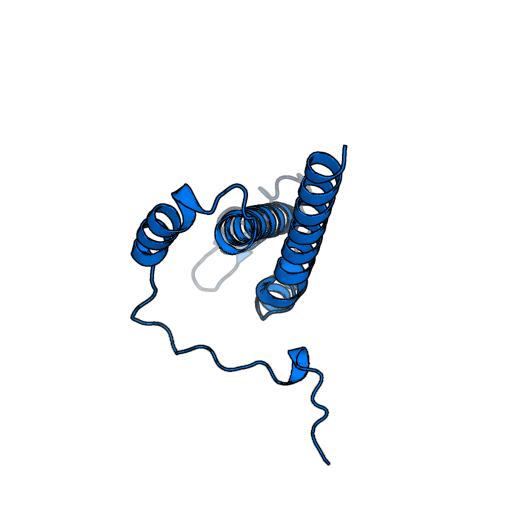 ? -14.987 14.095 7.560 1.00 96.75 101 ALA A O 1
ATOM 820 N N . PHE A 1 102 ? -14.170 13.083 9.399 1.00 96.88 102 PHE A N 1
ATOM 821 C CA . PHE A 1 102 ? -13.184 12.259 8.704 1.00 96.88 102 PHE A CA 1
ATOM 822 C C . PHE A 1 102 ? -13.844 11.323 7.680 1.00 96.88 102 PHE A C 1
ATOM 824 O O . PHE A 1 102 ? -13.495 11.367 6.503 1.00 96.88 102 PHE A O 1
ATOM 831 N N . LEU A 1 103 ? -14.869 10.564 8.085 1.00 95.81 103 LEU A N 1
ATOM 832 C CA . LEU A 1 103 ? -15.593 9.650 7.193 1.00 95.81 103 LEU A CA 1
ATOM 833 C C . LEU A 1 103 ? -16.233 10.361 5.995 1.00 95.81 103 LEU A C 1
ATOM 835 O O . LEU A 1 103 ? -16.199 9.840 4.881 1.00 95.81 103 LEU A O 1
ATOM 839 N N . LYS A 1 104 ? -16.772 11.572 6.190 1.00 96.31 104 LYS A N 1
ATOM 840 C CA . LYS A 1 104 ? -17.302 12.384 5.083 1.00 96.31 104 LYS A CA 1
ATOM 841 C C . LYS A 1 104 ? -16.230 12.714 4.047 1.00 96.31 104 LYS A C 1
ATOM 843 O O . LYS A 1 104 ? -16.520 12.641 2.859 1.00 96.31 104 LYS A O 1
ATOM 848 N N . VAL A 1 105 ? -15.013 13.053 4.481 1.00 94.94 105 VAL A N 1
ATOM 849 C CA . VAL A 1 105 ? -13.888 13.330 3.573 1.00 94.94 105 VAL A CA 1
ATOM 850 C C . VAL A 1 105 ? -13.452 12.060 2.844 1.00 94.94 105 VAL A C 1
ATOM 852 O O . VAL A 1 105 ? -13.284 12.085 1.629 1.00 94.94 105 VAL A O 1
ATOM 855 N N . CYS A 1 106 ? -13.321 10.937 3.553 1.00 94.19 106 CYS A N 1
ATOM 856 C CA . CYS A 1 106 ? -12.941 9.653 2.959 1.00 94.19 106 CYS A CA 1
ATOM 857 C C . CYS A 1 106 ? -13.928 9.190 1.879 1.00 94.19 106 CYS A C 1
ATOM 859 O O . CYS A 1 106 ? -13.513 8.735 0.815 1.00 94.19 106 CYS A O 1
ATOM 861 N N . ASN A 1 107 ? -15.229 9.375 2.118 1.00 94.62 107 ASN A N 1
ATOM 862 C CA . ASN A 1 107 ? -16.284 8.967 1.191 1.00 94.62 107 ASN A CA 1
ATOM 863 C C . ASN A 1 107 ? -16.314 9.772 -0.119 1.00 94.62 107 ASN A C 1
ATOM 865 O O . ASN A 1 107 ? -16.962 9.336 -1.066 1.00 94.62 107 ASN A O 1
ATOM 869 N N . ILE A 1 108 ? -15.595 10.898 -0.221 1.00 94.75 108 ILE A N 1
ATOM 870 C CA . ILE A 1 108 ? -15.427 11.623 -1.496 1.00 94.75 108 ILE A CA 1
ATOM 871 C C . ILE A 1 108 ? -14.726 10.739 -2.537 1.00 94.75 108 ILE A C 1
ATOM 873 O O . ILE A 1 108 ? -15.011 10.838 -3.726 1.00 94.75 108 ILE A O 1
ATOM 877 N N . PHE A 1 109 ? -13.832 9.855 -2.090 1.00 89.69 109 PHE A N 1
ATOM 878 C CA . PHE A 1 109 ? -13.070 8.950 -2.950 1.00 89.69 109 PHE A CA 1
ATOM 879 C C . PHE A 1 109 ? -13.684 7.549 -3.023 1.00 89.69 109 PHE A C 1
ATOM 881 O O . PHE A 1 109 ? -12.981 6.589 -3.339 1.00 89.69 109 PHE A O 1
ATOM 888 N N . TYR A 1 110 ? -14.976 7.407 -2.709 1.00 93.25 110 TYR A N 1
ATOM 889 C CA . TYR A 1 110 ? -15.641 6.114 -2.780 1.00 93.25 110 TYR A CA 1
ATOM 890 C C . TYR A 1 110 ? -15.658 5.599 -4.235 1.00 93.25 110 TYR A C 1
ATOM 892 O O . TYR A 1 110 ? -16.180 6.280 -5.125 1.00 93.25 110 TYR A O 1
ATOM 900 N N . PRO A 1 111 ? -15.096 4.410 -4.515 1.00 94.25 111 PRO A N 1
ATOM 901 C CA . PRO A 1 111 ? -14.948 3.920 -5.878 1.00 94.25 111 PRO A CA 1
ATOM 902 C C . PRO A 1 111 ? -16.247 3.264 -6.371 1.00 94.25 111 PRO A C 1
ATOM 904 O O . PRO A 1 111 ? -16.399 2.047 -6.361 1.00 94.25 111 PRO A O 1
ATOM 907 N N . HIS A 1 112 ? -17.197 4.079 -6.832 1.00 93.12 112 HIS A N 1
ATOM 908 C CA . HIS A 1 112 ? -18.527 3.626 -7.275 1.00 93.12 112 HIS A CA 1
ATOM 909 C C . HIS A 1 112 ? -18.528 2.635 -8.454 1.00 93.12 112 HIS A C 1
ATOM 911 O O . HIS A 1 112 ? -19.566 2.055 -8.760 1.00 93.12 112 HIS A O 1
ATOM 917 N N . ASN A 1 113 ? -17.401 2.472 -9.144 1.00 94.88 113 ASN A N 1
ATOM 918 C CA . ASN A 1 113 ? -17.246 1.618 -10.319 1.00 94.88 113 ASN A CA 1
ATOM 919 C C . ASN A 1 113 ? -16.392 0.366 -10.059 1.00 94.88 113 ASN A C 1
ATOM 921 O O . ASN A 1 113 ? -15.954 -0.266 -11.018 1.00 94.88 113 ASN A O 1
ATOM 925 N N . TRP A 1 114 ? -16.093 0.048 -8.798 1.00 95.38 114 TRP A N 1
ATOM 926 C CA . TRP A 1 114 ? -15.368 -1.168 -8.428 1.00 95.38 114 TRP A CA 1
ATOM 927 C C . TRP A 1 114 ? -16.344 -2.272 -8.022 1.00 95.38 114 TRP A C 1
ATOM 929 O O . TRP A 1 114 ? -17.438 -1.994 -7.531 1.00 95.38 114 TRP A O 1
ATOM 939 N N . ASP A 1 115 ? -15.932 -3.525 -8.206 1.00 96.75 115 ASP A N 1
ATOM 940 C CA . ASP A 1 115 ? -16.679 -4.674 -7.700 1.00 96.75 115 ASP A CA 1
ATOM 941 C C . ASP A 1 115 ? -16.743 -4.653 -6.163 1.00 96.75 115 ASP A C 1
ATOM 943 O O . ASP A 1 115 ? -15.782 -4.273 -5.486 1.00 96.75 115 ASP A O 1
ATOM 947 N N . GLU A 1 116 ? -17.866 -5.101 -5.598 1.00 95.31 116 GLU A N 1
ATOM 948 C CA . GLU A 1 116 ? -18.033 -5.169 -4.144 1.00 95.31 116 GLU A CA 1
ATOM 949 C C . GLU A 1 116 ? -17.056 -6.174 -3.501 1.00 95.31 116 GLU A C 1
ATOM 951 O O . GLU A 1 116 ? -16.851 -7.280 -4.026 1.00 95.31 116 GLU A O 1
ATOM 956 N N . PRO A 1 117 ? -16.473 -5.839 -2.332 1.00 94.94 117 PRO A N 1
ATOM 957 C CA . PRO A 1 117 ? -15.555 -6.732 -1.643 1.00 94.94 117 PRO A CA 1
ATOM 958 C C . PRO A 1 117 ? -16.280 -7.982 -1.133 1.00 94.94 117 PRO A C 1
ATOM 960 O O . PRO A 1 117 ? -17.416 -7.936 -0.664 1.00 94.94 117 PRO A O 1
ATOM 963 N N . LYS A 1 118 ? -15.577 -9.114 -1.163 1.00 95.19 118 LYS A N 1
ATOM 964 C CA . LYS A 1 118 ? -16.030 -10.388 -0.591 1.00 95.19 118 LYS A CA 1
ATOM 965 C C . LYS A 1 118 ? -15.125 -10.762 0.574 1.00 95.19 118 LYS A C 1
ATOM 967 O O . LYS A 1 118 ? -13.945 -10.425 0.573 1.00 95.19 118 LYS A O 1
ATOM 972 N N . LEU A 1 119 ? -15.665 -11.487 1.551 1.00 94.62 119 LEU A N 1
ATOM 973 C CA . LEU A 1 119 ? -14.861 -11.992 2.662 1.00 94.62 119 LEU A CA 1
ATOM 974 C C . LEU A 1 119 ? -13.796 -12.975 2.159 1.00 94.62 119 LEU A C 1
ATOM 976 O O . LEU A 1 119 ? -14.112 -13.955 1.476 1.00 94.62 119 LEU A O 1
ATOM 980 N N . ASP A 1 120 ? -12.546 -12.736 2.547 1.00 91.62 120 ASP A N 1
ATOM 981 C CA . ASP A 1 120 ? -11.430 -13.629 2.255 1.00 91.62 120 ASP A CA 1
ATOM 982 C C . ASP A 1 120 ? -11.451 -14.833 3.208 1.00 91.62 120 ASP A C 1
ATOM 984 O O . ASP A 1 120 ? -11.160 -14.725 4.400 1.00 91.62 120 ASP A O 1
ATOM 988 N N . LYS A 1 121 ? -11.803 -16.010 2.678 1.00 91.56 121 LYS A N 1
ATOM 989 C CA . LYS A 1 121 ? -11.871 -17.258 3.457 1.00 91.56 121 LYS A CA 1
ATOM 990 C C . LYS A 1 121 ? -10.519 -17.710 4.007 1.00 91.56 121 LYS A C 1
ATOM 992 O O . LYS A 1 121 ? -10.495 -18.310 5.080 1.00 91.56 121 LYS A O 1
ATOM 997 N N . GLY A 1 122 ? -9.429 -17.425 3.296 1.00 87.56 122 GLY A N 1
ATOM 998 C CA . GLY A 1 122 ? -8.076 -17.728 3.747 1.00 87.56 122 GLY A CA 1
ATOM 999 C C . GLY A 1 122 ? -7.704 -16.881 4.958 1.00 87.56 122 GLY A C 1
ATOM 1000 O O . GLY A 1 122 ? -7.242 -17.421 5.962 1.00 87.56 122 GLY A O 1
ATOM 1001 N N . LEU A 1 123 ? -8.009 -15.581 4.909 1.00 88.81 123 LEU A N 1
ATOM 1002 C CA . LEU A 1 123 ? -7.787 -14.672 6.037 1.00 88.81 123 LEU A CA 1
ATOM 1003 C C . LEU A 1 123 ? -8.688 -14.998 7.241 1.00 88.81 123 LEU A C 1
ATOM 1005 O O . LEU A 1 123 ? -8.274 -14.830 8.384 1.00 88.81 123 LEU A O 1
ATOM 1009 N N . MET A 1 124 ? -9.896 -15.521 7.001 1.00 88.81 124 MET A N 1
ATOM 1010 C CA . MET A 1 124 ? -10.798 -15.991 8.062 1.00 88.81 124 MET A CA 1
ATOM 1011 C C . MET A 1 124 ? -10.323 -17.280 8.760 1.00 88.81 124 MET A C 1
ATOM 1013 O O . MET A 1 124 ? -10.938 -17.695 9.740 1.00 88.81 124 MET A O 1
ATOM 1017 N N . GLY A 1 125 ? -9.269 -17.947 8.271 1.00 82.81 125 GLY A N 1
ATOM 1018 C CA . GLY A 1 125 ? -8.772 -19.200 8.852 1.00 82.81 125 GLY A CA 1
ATOM 1019 C C . GLY A 1 125 ? -9.723 -20.394 8.685 1.00 82.81 125 GLY A C 1
ATOM 1020 O O . GLY A 1 125 ? -9.551 -21.420 9.346 1.00 82.81 125 GLY A O 1
ATOM 1021 N N . ILE A 1 126 ? -10.723 -20.286 7.805 1.00 67.75 126 ILE A N 1
ATOM 1022 C CA . ILE A 1 126 ? -11.681 -21.359 7.531 1.00 67.75 126 ILE A CA 1
ATOM 1023 C C . ILE A 1 126 ? -11.010 -22.336 6.561 1.00 67.75 126 ILE A C 1
ATOM 1025 O O . ILE A 1 126 ? -10.870 -22.050 5.370 1.00 67.75 126 ILE A O 1
ATOM 1029 N N . LYS A 1 127 ? -10.574 -23.495 7.067 1.00 61.59 127 LYS A N 1
ATOM 1030 C CA . LYS A 1 127 ? -10.099 -24.595 6.215 1.00 61.59 127 LYS A CA 1
ATOM 1031 C C . LYS A 1 127 ? -11.239 -25.023 5.287 1.00 61.59 127 LYS A C 1
ATOM 1033 O O . LYS A 1 127 ? -12.373 -25.163 5.739 1.00 61.59 127 LYS A O 1
ATOM 1038 N N . LYS A 1 128 ? -10.954 -25.216 3.995 1.00 52.88 128 LYS A N 1
ATOM 1039 C CA . LYS A 1 128 ? -11.907 -25.879 3.094 1.00 52.88 128 LYS A CA 1
ATOM 1040 C C . LYS A 1 128 ? -12.103 -27.307 3.610 1.00 52.88 128 LYS A C 1
ATOM 1042 O O . LYS A 1 128 ? -11.111 -27.997 3.820 1.00 52.88 128 LYS A O 1
ATOM 1047 N N . GLU A 1 129 ? -13.348 -27.705 3.850 1.00 53.84 129 GLU A N 1
ATOM 1048 C CA . GLU A 1 129 ? -13.690 -29.124 3.961 1.00 53.84 129 GLU A CA 1
ATOM 1049 C C . GLU A 1 129 ? -13.375 -29.769 2.601 1.00 53.84 129 GLU A C 1
ATOM 1051 O O . GLU A 1 129 ? -13.757 -29.220 1.561 1.00 53.84 129 GLU A O 1
ATOM 1056 N N . GLU A 1 130 ? -12.567 -30.832 2.631 1.00 46.09 130 GLU A N 1
ATOM 1057 C CA . GLU A 1 130 ? -12.214 -31.670 1.474 1.00 46.09 130 GLU A CA 1
ATOM 1058 C C . GLU A 1 130 ? -13.402 -32.520 1.014 1.00 46.09 130 GLU A C 1
ATOM 1060 O O . GLU A 1 130 ? -14.150 -33.018 1.888 1.00 46.09 130 GLU A O 1
#

Radius of gyration: 20.84 Å; chains: 1; bounding box: 46×46×68 Å

Foldseek 3Di:
DPPVVVLVVLLVVLLVVLLVCLVPVPVPDCVVVQQPDDDDDDPVNVQQVPWDQDPVGIDRPVRDPGAHPVNVVVVSVVSSVVSSVLCCLPPPPVNPVCNVVVVVVVCVPPPPPDDDDDDDCVVVVPDDDD

Sequence (130 aa):
MTENSHHKTITETLKREALTMAVNCVRNTVIEDYHAGRVPQSKTGDYSDVKVVTPYGEIAWNELSRISDSEMKVFNKEVADKLYTYLEFLLNPKYEDKQQAFLKVCNIFYPHNWDEPKLDKGLMGIKKEE

Secondary structure (DSSP, 8-state):
--HHHHHHHHHHHHHHHHHHHHIIIIITSHHHHHH-SPPPP-SSSSSTT-EEEETTEEEETTTSS---HHHHHHHHHHHHHHHHHHHHHHH-GGGHHHHHHHHHHHGGG--TTSPPP---TTTTT-PPP-